Protein AF-A0A7C9CHU8-F1 (afdb_monomer_lite)

Sequence (128 aa):
VLEHCHDPKTQQIVMDEIMQSVCMLAQDQYGNYVVQHVLEHGKPDERSAIISKLTGKIVKMSQQKFASNVIEKCLAFGDATERSTMVNEMLGSTDENEPLQVMMKDQFANYVVQKVLETCDDQQLEVI

pLDDT: mean 90.21, std 12.23, range [48.91, 98.69]

Organism: Opuntia streptacantha (NCBI:txid393608)

Secondary structure (DSSP, 8-state):
-GGG---HHHHHHHHHHHHHHHHHHHHSTTHHHHHHHHHHHS-HHHHHHHHHHHTT-HHHHHTSTTHHHHHHHHHHHS-HHHHHHHHHHHH-SSTT--HHHHHHHSTTHHHHHHHHHHHS-HHHHTT-

Radius of gyration: 15.08 Å; chains: 1; bounding box: 39×24×47 Å

InterPro domains:
  IPR001313 Pumilio RNA-binding repeat [PF00806] (2-19)
  IPR001313 Pumilio RNA-binding repeat [PF00806] (22-54)
  IPR001313 Pumilio RNA-binding repeat [PF00806] (58-91)
  IPR001313 Pumilio RNA-binding repeat [PF00806] (103-128)
  IPR001313 Pumilio RNA-binding repeat [PS50302] (17-52)
  IPR001313 Pumilio RNA-binding repeat [PS50302] (53-88)
  IPR001313 Pumilio RNA-binding repeat [PS50302] (89-128)
  IPR001313 Pumilio RNA-binding repeat [SM00025] (17-52)
  IPR001313 Pumilio RNA-binding repeat [SM00025] (53-88)
  IPR001313 Pumilio RNA-binding repeat [SM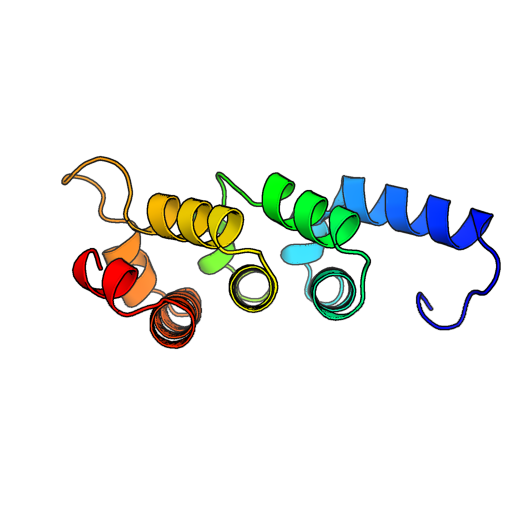00025] (95-128)
  IPR011989 Armadillo-like helical [G3DSA:1.25.10.10] (1-128)
  IPR016024 Armadillo-type fold [SSF48371] (1-127)
  IPR033133 Pumilio homology domain [PS50303] (1-128)

Foldseek 3Di:
DLVPDPDVVVNVVVLVVCLVCLVVLQLDPHSVVVLLCCLVPNDLVSVVSSLVVCQVPLLVLQLHPRNVVSSLSNLVRPDPVSNLSSVDVQCDDDPVDNSVVVLCPHPRSVVVNVSNVVRDDPVSVVSD

Structure (mmCIF, N/CA/C/O backbone):
data_AF-A0A7C9CHU8-F1
#
_entry.id   AF-A0A7C9CHU8-F1
#
loop_
_atom_site.group_PDB
_atom_site.id
_atom_site.type_symbol
_atom_site.label_atom_id
_atom_site.label_alt_id
_atom_site.label_comp_id
_atom_site.label_asym_id
_atom_site.label_entity_id
_atom_site.label_seq_id
_atom_site.pdbx_PDB_ins_code
_atom_site.Cartn_x
_atom_site.Cartn_y
_atom_site.Cartn_z
_atom_site.occupancy
_atom_site.B_iso_or_equiv
_atom_site.auth_seq_id
_atom_site.auth_comp_id
_atom_site.auth_asym_id
_atom_site.auth_atom_id
_atom_site.pdbx_PDB_model_num
ATOM 1 N N . VAL A 1 1 ? 11.324 6.531 -16.298 1.00 48.91 1 VAL A N 1
ATOM 2 C CA . VAL A 1 1 ? 12.416 5.520 -16.369 1.00 48.91 1 VAL A CA 1
ATOM 3 C C . VAL A 1 1 ? 11.853 4.113 -16.509 1.00 48.91 1 VAL A C 1
ATOM 5 O O . VAL A 1 1 ? 12.280 3.433 -17.430 1.00 48.91 1 VAL A O 1
ATOM 8 N N . LEU A 1 2 ? 10.871 3.702 -15.694 1.00 58.97 2 LEU A N 1
ATOM 9 C CA . LEU A 1 2 ? 10.212 2.394 -15.848 1.00 58.97 2 LEU A CA 1
ATOM 10 C C . LEU A 1 2 ? 9.512 2.227 -17.212 1.00 58.97 2 LEU A C 1
ATOM 12 O O . LEU A 1 2 ? 9.733 1.233 -17.891 1.00 58.97 2 LEU A O 1
ATOM 16 N N . GLU A 1 3 ? 8.772 3.238 -17.671 1.00 64.19 3 GLU A N 1
ATOM 17 C CA . GLU A 1 3 ? 7.972 3.156 -18.911 1.00 64.19 3 GLU A CA 1
ATOM 18 C C . GLU A 1 3 ? 8.767 3.304 -20.222 1.00 64.19 3 GLU A C 1
ATOM 20 O O . GLU A 1 3 ? 8.238 3.063 -21.304 1.00 64.19 3 GLU A O 1
ATOM 25 N N . HIS A 1 4 ? 10.032 3.730 -20.154 1.00 71.88 4 HIS A N 1
ATOM 26 C CA . HIS A 1 4 ? 10.832 4.075 -21.342 1.00 71.88 4 HIS A CA 1
ATOM 27 C C . HIS A 1 4 ? 12.051 3.170 -21.544 1.00 71.88 4 HIS A C 1
ATOM 29 O O . HIS A 1 4 ? 12.788 3.328 -22.516 1.00 71.88 4 HIS A O 1
ATOM 35 N N . CYS A 1 5 ? 12.291 2.229 -20.630 1.00 75.62 5 CYS A N 1
ATOM 36 C CA . CYS A 1 5 ? 13.299 1.198 -20.820 1.00 75.62 5 CYS A CA 1
ATOM 37 C C . CYS A 1 5 ? 12.642 0.006 -21.518 1.00 75.62 5 CYS A C 1
ATOM 39 O O . CYS A 1 5 ? 11.763 -0.615 -20.938 1.00 75.62 5 CYS A O 1
ATOM 41 N N . HIS A 1 6 ? 13.053 -0.31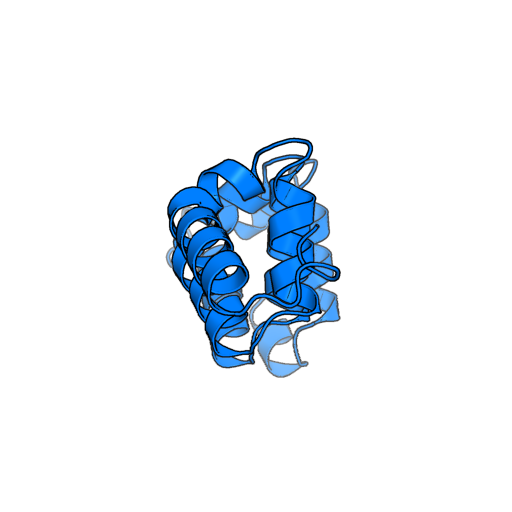0 -22.747 1.00 76.62 6 HIS A N 1
ATOM 42 C CA . HIS A 1 6 ? 12.526 -1.457 -23.502 1.00 76.62 6 HIS A CA 1
ATOM 43 C C . HIS A 1 6 ? 13.400 -2.714 -23.389 1.00 76.62 6 HIS A C 1
ATOM 45 O O . HIS A 1 6 ? 13.089 -3.719 -24.021 1.00 76.62 6 HIS A O 1
ATOM 51 N N . ASP A 1 7 ? 14.490 -2.666 -22.614 1.00 88.81 7 ASP A N 1
ATOM 52 C CA . ASP A 1 7 ? 15.333 -3.835 -22.366 1.00 88.81 7 ASP A CA 1
ATOM 53 C C . ASP A 1 7 ? 14.716 -4.704 -21.256 1.00 88.81 7 ASP A C 1
ATOM 55 O O . ASP A 1 7 ? 14.694 -4.277 -20.095 1.00 88.81 7 ASP A O 1
ATOM 59 N N . PRO A 1 8 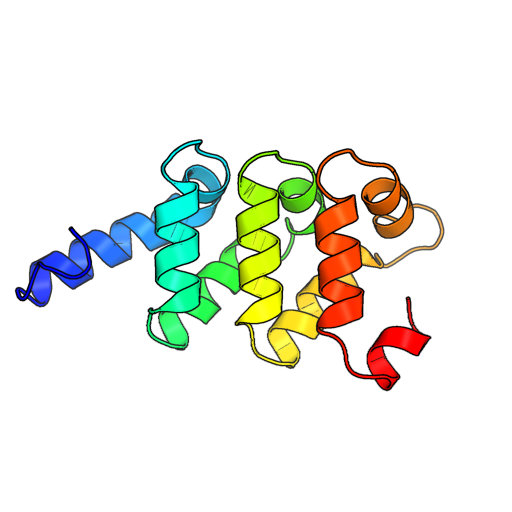? 14.246 -5.930 -21.561 1.00 85.62 8 PRO A N 1
ATOM 60 C CA . PRO A 1 8 ? 13.538 -6.757 -20.585 1.00 85.62 8 PRO A CA 1
ATOM 61 C C . PRO A 1 8 ? 14.406 -7.137 -19.382 1.00 85.62 8 PRO A C 1
ATOM 63 O O . PRO A 1 8 ? 13.905 -7.272 -18.268 1.00 85.62 8 PRO A O 1
ATOM 66 N N . LYS A 1 9 ? 15.721 -7.292 -19.584 1.00 89.50 9 LYS A N 1
ATOM 67 C CA . LYS A 1 9 ? 16.651 -7.654 -18.510 1.00 89.50 9 LYS A CA 1
ATOM 68 C C . LYS A 1 9 ? 16.811 -6.516 -17.506 1.00 89.50 9 LYS A C 1
ATOM 70 O O . LYS A 1 9 ? 16.754 -6.749 -16.303 1.00 89.50 9 LYS A O 1
ATOM 75 N N . THR A 1 10 ? 16.980 -5.292 -17.991 1.00 88.56 10 THR A N 1
ATOM 76 C CA . THR A 1 10 ? 17.058 -4.099 -17.145 1.00 88.56 10 THR A CA 1
ATOM 77 C C . THR A 1 10 ? 15.740 -3.864 -16.414 1.00 88.56 10 THR A C 1
ATOM 79 O O . THR A 1 10 ? 15.763 -3.597 -15.215 1.00 88.56 10 THR A O 1
ATOM 82 N N . GLN A 1 11 ? 14.596 -4.025 -17.091 1.00 87.25 11 GLN A N 1
ATOM 83 C CA . GLN A 1 11 ? 13.284 -3.940 -16.442 1.00 87.25 11 GLN A CA 1
ATOM 84 C C . GLN A 1 11 ? 13.148 -4.948 -15.296 1.00 87.25 11 GLN A C 1
ATOM 86 O O . GLN A 1 11 ? 12.726 -4.564 -14.208 1.00 87.25 11 GLN A O 1
ATOM 91 N N . GLN A 1 12 ? 13.554 -6.204 -15.512 1.00 89.19 12 GLN A N 1
ATOM 92 C CA . GLN A 1 12 ? 13.494 -7.234 -14.476 1.00 89.19 12 GLN A CA 1
ATOM 93 C C . GLN A 1 12 ? 14.385 -6.891 -13.278 1.00 89.19 12 GLN A C 1
ATOM 95 O O . GLN A 1 12 ? 13.908 -6.921 -12.151 1.00 89.19 12 GLN A O 1
ATOM 100 N N . ILE A 1 13 ? 15.643 -6.498 -13.511 1.00 91.88 13 ILE A N 1
ATOM 101 C CA . ILE A 1 13 ? 16.578 -6.133 -12.433 1.00 91.88 13 ILE A CA 1
ATOM 102 C C . ILE A 1 13 ? 16.020 -4.974 -11.601 1.00 91.88 13 ILE A C 1
ATOM 104 O O . ILE A 1 13 ? 16.029 -5.025 -10.376 1.00 91.88 13 ILE A O 1
ATOM 108 N N . VAL A 1 14 ? 15.506 -3.932 -12.258 1.00 91.44 14 VAL A N 1
ATOM 109 C CA . VAL A 1 14 ? 14.923 -2.781 -11.557 1.00 91.44 14 VAL A CA 1
ATOM 110 C C . VAL A 1 14 ? 13.677 -3.193 -10.772 1.00 91.44 14 VAL A C 1
ATOM 112 O O . VAL A 1 14 ? 13.498 -2.743 -9.642 1.00 91.44 14 VAL A O 1
ATOM 115 N N . MET A 1 15 ? 12.829 -4.054 -11.339 1.00 93.19 15 MET A N 1
ATOM 116 C CA . MET A 1 15 ? 11.640 -4.537 -10.641 1.00 93.19 15 MET A CA 1
ATOM 117 C C . MET A 1 15 ? 12.010 -5.389 -9.422 1.00 93.19 15 MET A C 1
ATOM 119 O O . MET A 1 15 ? 11.425 -5.203 -8.358 1.00 93.19 15 MET A O 1
ATOM 123 N N . ASP A 1 16 ? 13.018 -6.254 -9.528 1.00 94.06 16 ASP A N 1
ATOM 124 C CA . ASP A 1 16 ? 13.500 -7.069 -8.409 1.00 94.06 16 ASP A CA 1
ATOM 125 C C . ASP A 1 16 ? 13.995 -6.190 -7.244 1.00 94.06 16 ASP A C 1
ATOM 127 O O . ASP A 1 16 ? 13.675 -6.457 -6.082 1.00 94.06 16 ASP A O 1
ATOM 131 N N . GLU A 1 17 ? 14.706 -5.100 -7.542 1.00 94.94 17 GLU A N 1
ATOM 132 C CA . GLU A 1 17 ? 15.154 -4.118 -6.544 1.00 94.94 17 GLU A CA 1
ATOM 133 C C . GLU A 1 17 ? 13.982 -3.360 -5.896 1.00 94.94 17 GLU A C 1
ATOM 135 O O . GLU A 1 17 ? 13.941 -3.185 -4.670 1.00 94.94 17 GLU A O 1
ATOM 140 N N . ILE A 1 18 ? 12.980 -2.958 -6.691 1.00 95.00 18 ILE A N 1
ATOM 141 C CA . ILE A 1 18 ? 11.744 -2.344 -6.177 1.00 95.00 18 ILE A CA 1
ATOM 142 C C . ILE A 1 18 ? 11.041 -3.314 -5.225 1.00 95.00 18 ILE A C 1
ATOM 144 O O . ILE A 1 18 ? 10.681 -2.929 -4.110 1.00 95.00 18 ILE A O 1
ATOM 148 N N . MET A 1 19 ? 10.896 -4.581 -5.621 1.00 95.88 19 MET A N 1
ATOM 149 C CA . MET A 1 19 ? 10.229 -5.611 -4.824 1.00 95.88 19 MET A CA 1
ATOM 150 C C . MET A 1 19 ? 10.962 -5.888 -3.508 1.00 95.88 19 MET A C 1
ATOM 152 O O . MET A 1 19 ? 10.324 -6.136 -2.481 1.00 95.88 19 MET A O 1
ATOM 156 N N . GLN A 1 20 ? 12.291 -5.812 -3.479 1.00 96.69 20 GLN A N 1
ATOM 157 C CA . GLN A 1 20 ? 13.060 -5.925 -2.235 1.00 96.69 20 GLN A CA 1
ATOM 158 C C . GLN A 1 20 ? 12.865 -4.714 -1.309 1.00 96.69 20 GLN A C 1
ATOM 160 O O . GLN A 1 20 ? 12.900 -4.865 -0.087 1.00 96.69 20 GLN A O 1
ATOM 165 N N . SER A 1 21 ? 12.563 -3.544 -1.875 1.00 97.19 21 SER A N 1
ATOM 166 C CA . SER A 1 21 ? 12.543 -2.263 -1.160 1.00 97.19 21 SER A CA 1
ATOM 167 C C . SER A 1 21 ? 11.148 -1.665 -0.932 1.00 97.19 21 SER A C 1
ATOM 169 O O . SER A 1 21 ? 11.057 -0.556 -0.408 1.00 97.19 21 SER A O 1
ATOM 171 N N . VAL A 1 22 ? 10.057 -2.376 -1.251 1.00 97.88 22 VAL A N 1
ATOM 172 C CA . VAL A 1 22 ? 8.663 -1.866 -1.205 1.00 97.88 22 VAL A CA 1
ATOM 173 C C . VAL A 1 22 ? 8.338 -1.082 0.068 1.00 97.88 22 VAL A C 1
ATOM 175 O O . VAL A 1 22 ? 7.870 0.049 -0.009 1.00 97.88 22 VAL A O 1
ATOM 178 N N . CYS A 1 23 ? 8.606 -1.648 1.250 1.00 97.44 23 CYS A N 1
ATOM 179 C CA . CYS A 1 23 ? 8.287 -0.991 2.524 1.00 97.44 23 CYS A CA 1
ATOM 180 C C . CYS A 1 23 ? 9.068 0.316 2.734 1.00 97.44 23 CYS A C 1
ATOM 182 O O . CYS A 1 23 ? 8.552 1.247 3.348 1.00 97.44 23 CYS A O 1
ATOM 184 N N . MET A 1 24 ? 10.320 0.370 2.273 1.00 98.25 24 MET A N 1
ATOM 185 C CA . MET A 1 24 ? 11.156 1.566 2.369 1.00 98.25 24 MET A CA 1
ATOM 186 C C . MET A 1 24 ? 10.668 2.621 1.377 1.00 98.25 24 MET A C 1
ATOM 188 O O . MET A 1 24 ? 10.417 3.756 1.768 1.00 98.25 24 MET A O 1
ATOM 192 N N . LEU A 1 25 ? 10.465 2.220 0.118 1.00 98.50 25 LEU A N 1
ATOM 193 C CA . LEU A 1 25 ? 10.008 3.103 -0.950 1.00 98.50 25 LEU A CA 1
ATOM 194 C C . LEU A 1 25 ? 8.635 3.696 -0.639 1.00 98.50 25 LEU A C 1
ATOM 196 O O . LEU A 1 25 ? 8.457 4.894 -0.804 1.00 98.50 25 LEU A O 1
ATOM 200 N N . ALA A 1 26 ? 7.694 2.906 -0.118 1.00 98.56 26 ALA A N 1
ATOM 201 C CA . ALA A 1 26 ? 6.357 3.388 0.224 1.00 98.56 26 ALA A CA 1
ATOM 202 C C . ALA A 1 26 ? 6.369 4.542 1.244 1.00 98.56 26 ALA A C 1
ATOM 204 O O . ALA A 1 26 ? 5.506 5.413 1.196 1.00 98.56 26 ALA A O 1
ATOM 205 N N . GLN A 1 27 ? 7.351 4.571 2.149 1.00 98.44 27 GLN A N 1
ATOM 206 C CA . GLN A 1 27 ? 7.503 5.626 3.155 1.00 98.44 27 GLN A CA 1
ATOM 207 C C . GLN A 1 27 ? 8.371 6.798 2.673 1.00 98.44 27 GLN A C 1
ATOM 209 O O . GLN A 1 27 ? 8.413 7.829 3.339 1.00 98.44 27 GLN A O 1
ATOM 214 N N . ASP A 1 28 ? 9.066 6.659 1.545 1.00 98.50 28 ASP A N 1
ATOM 215 C CA . ASP A 1 28 ? 9.926 7.706 1.004 1.00 98.50 28 ASP A CA 1
ATOM 216 C C . ASP A 1 28 ? 9.116 8.771 0.250 1.00 98.50 28 ASP A C 1
ATOM 218 O O . ASP A 1 28 ? 8.154 8.469 -0.459 1.00 98.50 28 ASP A O 1
ATOM 222 N N . GLN A 1 29 ? 9.542 10.033 0.351 1.00 97.56 29 GLN A N 1
ATOM 223 C CA . GLN A 1 29 ? 8.855 11.181 -0.253 1.00 97.56 29 GLN A CA 1
ATOM 224 C C . GLN A 1 29 ? 8.776 11.135 -1.790 1.00 97.56 29 GLN A C 1
ATOM 226 O O . GLN A 1 29 ? 7.877 11.748 -2.365 1.00 97.56 29 GLN A O 1
ATOM 231 N N . TYR A 1 30 ? 9.678 10.400 -2.451 1.00 97.31 30 TYR A N 1
ATOM 232 C CA . TYR A 1 30 ? 9.684 10.192 -3.902 1.00 97.31 30 TYR A CA 1
ATOM 233 C C . TYR A 1 30 ? 9.433 8.727 -4.272 1.00 97.31 30 TYR A C 1
ATOM 235 O O . TYR A 1 30 ? 8.709 8.442 -5.225 1.00 97.31 30 TYR A O 1
ATOM 243 N N . GLY A 1 31 ? 9.990 7.793 -3.500 1.00 97.69 31 GLY A N 1
ATOM 244 C CA . GLY A 1 31 ? 9.848 6.354 -3.703 1.00 97.69 31 GLY A CA 1
ATOM 245 C C . GLY A 1 31 ? 8.398 5.881 -3.661 1.00 97.69 31 GLY A C 1
ATOM 246 O O . GLY A 1 31 ? 8.048 4.948 -4.384 1.00 97.69 31 GLY A O 1
ATOM 247 N N . ASN A 1 32 ? 7.527 6.559 -2.905 1.00 98.44 32 ASN A N 1
ATOM 248 C CA . ASN A 1 32 ? 6.117 6.186 -2.832 1.00 98.44 32 ASN A CA 1
ATOM 249 C C . ASN A 1 32 ? 5.453 6.249 -4.217 1.00 98.44 32 ASN A C 1
ATOM 251 O O . ASN A 1 32 ? 4.681 5.358 -4.554 1.00 98.44 32 ASN A O 1
ATOM 255 N N . TYR A 1 33 ? 5.823 7.217 -5.062 1.00 98.12 33 TYR A N 1
ATOM 256 C CA . TYR A 1 33 ? 5.292 7.330 -6.422 1.00 98.12 33 TYR A CA 1
ATOM 257 C C . TYR A 1 33 ? 5.734 6.177 -7.320 1.00 98.12 33 TYR A C 1
ATOM 259 O O . TYR A 1 33 ? 4.984 5.773 -8.202 1.00 98.12 33 TYR A O 1
ATOM 267 N N . VAL A 1 34 ? 6.918 5.607 -7.080 1.00 97.38 34 VAL A N 1
ATOM 268 C CA . VAL A 1 34 ? 7.377 4.412 -7.800 1.00 97.38 34 VAL A CA 1
ATOM 269 C C . VAL A 1 34 ? 6.484 3.224 -7.454 1.00 97.38 34 VAL A C 1
ATOM 271 O O . VAL A 1 34 ? 6.025 2.525 -8.350 1.00 97.38 34 VAL A O 1
ATOM 274 N N . VAL A 1 35 ? 6.180 3.026 -6.168 1.00 98.31 35 VAL A N 1
ATOM 275 C CA . VAL A 1 35 ? 5.299 1.933 -5.725 1.00 98.31 35 VAL A CA 1
ATOM 276 C C . VAL A 1 35 ? 3.876 2.130 -6.249 1.00 98.31 35 VAL A C 1
ATOM 278 O O . VAL A 1 35 ? 3.300 1.195 -6.799 1.00 98.31 35 VAL A O 1
ATOM 281 N N . GLN A 1 36 ? 3.329 3.346 -6.150 1.00 98.44 36 GLN A N 1
ATOM 282 C CA . GLN A 1 36 ? 2.011 3.680 -6.705 1.00 98.44 36 GLN A CA 1
ATOM 283 C C . GLN A 1 36 ? 1.948 3.406 -8.211 1.00 98.44 36 GLN A C 1
ATOM 285 O O . GLN A 1 36 ? 0.988 2.814 -8.691 1.00 98.44 36 GLN A O 1
ATOM 290 N N . HIS A 1 37 ? 2.999 3.767 -8.948 1.00 96.88 37 HIS A N 1
ATOM 291 C CA . HIS A 1 37 ? 3.062 3.535 -10.383 1.00 96.88 37 HIS A CA 1
ATOM 292 C C . HIS A 1 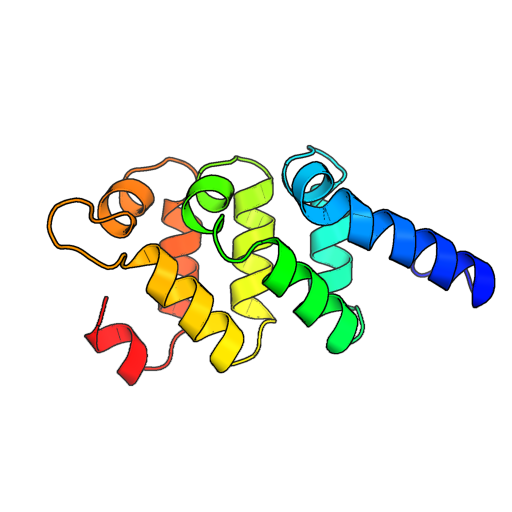37 ? 2.978 2.044 -10.741 1.00 96.88 37 HIS A C 1
ATOM 294 O O . HIS A 1 37 ? 2.242 1.681 -11.657 1.00 96.88 37 HIS A O 1
ATOM 300 N N . VAL A 1 38 ? 3.676 1.177 -9.996 1.00 97.00 38 VAL A N 1
ATOM 301 C CA . VAL A 1 38 ? 3.596 -0.281 -10.193 1.00 97.00 38 VAL A CA 1
ATOM 302 C C . VAL A 1 38 ? 2.221 -0.826 -9.794 1.00 97.00 38 VAL A C 1
ATOM 304 O O . VAL A 1 38 ? 1.702 -1.699 -10.478 1.00 97.00 38 VAL A O 1
ATOM 307 N N . LEU A 1 39 ? 1.589 -0.297 -8.742 1.00 97.75 39 LEU A N 1
ATOM 308 C CA . LEU A 1 39 ? 0.225 -0.694 -8.362 1.00 97.75 39 LEU A CA 1
ATOM 309 C C . LEU A 1 39 ? -0.814 -0.353 -9.448 1.00 97.75 39 LEU A C 1
ATOM 311 O O . LEU A 1 39 ? -1.750 -1.124 -9.653 1.00 97.75 39 LEU A O 1
ATOM 315 N N . GLU A 1 40 ? -0.643 0.778 -10.136 1.00 96.94 40 GLU A N 1
ATOM 316 C CA . GLU A 1 40 ? -1.560 1.265 -11.176 1.00 96.94 40 GLU A CA 1
ATOM 317 C C . GLU A 1 40 ? -1.347 0.605 -12.546 1.00 96.94 40 GLU A C 1
ATOM 319 O O . GLU A 1 40 ? -2.318 0.290 -13.232 1.00 96.94 40 GLU A O 1
ATOM 324 N N . HIS A 1 41 ? -0.089 0.411 -12.953 1.00 94.56 41 HIS A N 1
ATOM 325 C CA . HIS A 1 41 ? 0.269 0.044 -14.332 1.00 94.56 41 HIS A CA 1
ATOM 326 C C . HIS A 1 41 ? 1.067 -1.261 -14.444 1.00 94.56 41 HIS A C 1
ATOM 328 O O . HIS A 1 41 ? 1.303 -1.744 -15.553 1.00 94.56 41 HIS A O 1
ATOM 334 N N . GLY A 1 42 ? 1.519 -1.818 -13.319 1.00 92.06 42 GLY A N 1
ATOM 335 C CA . GLY A 1 42 ? 2.270 -3.067 -13.278 1.00 92.06 42 GLY A CA 1
ATOM 336 C C . GLY A 1 42 ? 1.407 -4.289 -13.581 1.00 92.06 42 GLY A C 1
ATOM 337 O O . GLY A 1 42 ? 0.178 -4.229 -13.685 1.00 92.06 42 GLY A O 1
ATOM 338 N N . LYS A 1 43 ? 2.064 -5.439 -13.718 1.00 93.56 43 LYS A N 1
ATOM 339 C CA . LYS A 1 43 ? 1.374 -6.718 -13.913 1.00 93.56 43 LYS A CA 1
ATOM 340 C C . LYS A 1 43 ? 0.600 -7.101 -12.645 1.00 93.56 43 LYS A C 1
ATOM 342 O O . LYS A 1 43 ? 1.036 -6.751 -11.546 1.00 93.56 43 LYS A O 1
ATOM 347 N N . PRO A 1 44 ? -0.481 -7.896 -12.762 1.00 95.88 44 PRO A N 1
ATOM 348 C CA . PRO A 1 44 ? -1.219 -8.391 -11.599 1.00 95.88 44 PRO A CA 1
ATOM 349 C C . PRO A 1 44 ? -0.315 -9.021 -10.529 1.00 95.88 44 PRO A C 1
ATOM 351 O O . PRO A 1 44 ? -0.407 -8.634 -9.372 1.00 95.88 44 PRO A O 1
ATOM 354 N N . ASP A 1 45 ? 0.636 -9.875 -10.921 1.00 96.06 45 ASP A N 1
ATOM 355 C CA . ASP A 1 45 ? 1.556 -10.533 -9.980 1.00 96.06 45 ASP A CA 1
ATOM 356 C C . ASP A 1 45 ? 2.484 -9.545 -9.249 1.00 96.06 45 ASP A C 1
ATOM 358 O O . ASP A 1 45 ? 2.804 -9.733 -8.076 1.00 96.06 45 ASP A O 1
ATOM 362 N N . GLU A 1 46 ? 2.909 -8.470 -9.921 1.00 95.94 46 GLU A N 1
ATOM 363 C CA . GLU A 1 46 ? 3.753 -7.421 -9.334 1.00 95.94 46 GLU A CA 1
ATOM 364 C C . GLU A 1 46 ? 2.955 -6.617 -8.299 1.00 95.94 46 GLU A C 1
ATOM 366 O O . GLU A 1 46 ? 3.432 -6.365 -7.189 1.00 95.94 46 GLU A O 1
ATOM 371 N N . ARG A 1 47 ? 1.705 -6.276 -8.626 1.00 97.62 47 ARG A N 1
ATOM 372 C CA . ARG A 1 47 ? 0.778 -5.625 -7.698 1.00 97.62 47 ARG A CA 1
ATOM 373 C C . ARG A 1 47 ? 0.498 -6.503 -6.478 1.00 97.62 47 ARG A C 1
ATOM 375 O O . ARG A 1 47 ? 0.643 -6.027 -5.352 1.00 97.62 47 ARG A O 1
ATOM 382 N N . SER A 1 48 ? 0.164 -7.773 -6.689 1.00 98.12 48 SER A N 1
ATOM 383 C CA . SER A 1 48 ? -0.087 -8.732 -5.611 1.00 98.12 48 SER A CA 1
ATOM 384 C C . SER A 1 48 ? 1.139 -8.926 -4.717 1.00 98.12 48 SER A C 1
ATOM 386 O O . SER A 1 48 ? 1.022 -8.966 -3.491 1.00 98.12 48 SER A O 1
ATOM 388 N N . ALA A 1 49 ? 2.345 -8.950 -5.294 1.00 98.06 49 ALA A N 1
ATOM 389 C CA . ALA A 1 49 ? 3.588 -9.009 -4.528 1.00 98.06 49 ALA A CA 1
ATOM 390 C C . ALA A 1 49 ? 3.802 -7.766 -3.645 1.00 98.06 49 ALA A C 1
ATOM 392 O O . ALA A 1 49 ? 4.249 -7.894 -2.501 1.00 98.06 49 ALA A O 1
ATOM 393 N N . ILE A 1 50 ? 3.470 -6.567 -4.141 1.00 98.50 50 ILE A N 1
ATOM 394 C CA . ILE A 1 50 ? 3.517 -5.330 -3.346 1.00 98.50 50 ILE A CA 1
ATOM 395 C C . ILE A 1 50 ? 2.514 -5.394 -2.195 1.00 98.50 50 ILE A C 1
ATOM 397 O O . ILE A 1 50 ? 2.902 -5.146 -1.051 1.00 98.50 50 ILE A O 1
ATOM 401 N N . ILE A 1 51 ? 1.256 -5.748 -2.477 1.00 98.38 51 ILE A N 1
ATOM 402 C CA . ILE A 1 51 ? 0.198 -5.820 -1.460 1.00 98.38 51 ILE A CA 1
ATOM 403 C C . ILE A 1 51 ? 0.593 -6.820 -0.373 1.00 98.38 51 ILE A C 1
ATOM 405 O O . ILE A 1 51 ? 0.625 -6.458 0.800 1.00 98.38 51 ILE A O 1
ATOM 409 N N . SER A 1 52 ? 1.030 -8.021 -0.761 1.00 98.06 52 SER A N 1
ATOM 410 C CA . SER A 1 52 ? 1.494 -9.057 0.167 1.00 98.06 52 SER A CA 1
ATOM 411 C C . SER A 1 52 ? 2.636 -8.586 1.081 1.00 98.06 52 SER A C 1
ATOM 413 O O . SER A 1 52 ? 2.661 -8.918 2.265 1.00 98.06 52 SER A O 1
ATOM 415 N N . LYS A 1 53 ? 3.571 -7.767 0.580 1.00 98.00 53 LYS A N 1
ATOM 416 C CA . LYS A 1 53 ? 4.674 -7.204 1.387 1.00 98.00 53 LYS A CA 1
ATOM 417 C C . LYS A 1 53 ? 4.222 -6.144 2.398 1.00 98.00 53 LYS A C 1
ATOM 419 O O . LYS A 1 53 ? 4.950 -5.886 3.370 1.00 98.00 53 LYS A O 1
ATOM 424 N N . LEU A 1 54 ? 3.083 -5.503 2.143 1.00 98.00 54 LEU A N 1
ATOM 425 C CA . LEU A 1 54 ? 2.487 -4.471 2.992 1.00 98.00 54 LEU A CA 1
ATOM 426 C C . LEU A 1 54 ? 1.433 -5.035 3.954 1.00 98.00 54 LEU A C 1
ATOM 428 O O . LEU A 1 54 ? 1.216 -4.432 5.005 1.00 98.00 54 LEU A O 1
ATOM 432 N N . THR A 1 55 ? 0.843 -6.195 3.654 1.00 96.25 55 THR A N 1
ATOM 433 C CA . THR A 1 55 ? -0.004 -6.950 4.586 1.00 96.25 55 THR A CA 1
ATOM 434 C C . THR A 1 55 ? 0.735 -7.217 5.905 1.00 96.25 55 THR A C 1
ATOM 436 O O . THR A 1 55 ? 1.935 -7.502 5.934 1.00 96.25 55 THR A O 1
ATOM 439 N N . GLY A 1 56 ? 0.024 -7.078 7.021 1.00 95.56 56 GLY A N 1
ATOM 440 C CA . GLY A 1 56 ? 0.556 -7.074 8.385 1.00 95.56 56 GLY A CA 1
ATOM 441 C C . GLY A 1 56 ? 1.140 -5.726 8.830 1.00 95.56 56 GLY A C 1
ATOM 442 O O . GLY A 1 56 ? 1.666 -5.622 9.940 1.00 95.56 56 GLY A O 1
ATOM 443 N N . LYS A 1 57 ? 1.128 -4.704 7.964 1.00 96.94 57 LYS A N 1
ATOM 444 C CA . LYS A 1 57 ? 1.604 -3.339 8.256 1.00 96.94 57 LYS A CA 1
ATOM 445 C C . LYS A 1 57 ? 0.632 -2.264 7.767 1.00 96.94 57 LYS A C 1
ATOM 447 O O . LYS A 1 57 ? 0.992 -1.088 7.800 1.00 96.94 57 LYS A O 1
ATOM 452 N N . ILE A 1 58 ? -0.561 -2.629 7.315 1.00 97.50 58 ILE A N 1
ATOM 453 C CA . ILE A 1 58 ? -1.555 -1.744 6.704 1.00 97.50 58 ILE A CA 1
ATOM 454 C C . ILE A 1 58 ? -1.904 -0.593 7.641 1.00 97.50 58 ILE A C 1
ATOM 456 O O . ILE A 1 58 ? -1.799 0.567 7.241 1.00 97.50 58 ILE A O 1
ATOM 460 N N . VAL A 1 59 ? -2.211 -0.885 8.906 1.00 96.12 59 VAL A N 1
ATOM 461 C CA . VAL A 1 59 ? -2.547 0.148 9.903 1.00 96.12 59 VAL A CA 1
ATOM 462 C C . VAL A 1 59 ? -1.379 1.120 10.091 1.00 96.12 59 VAL A C 1
ATOM 464 O O . VAL A 1 59 ? -1.544 2.336 9.992 1.00 96.12 59 VAL A O 1
ATOM 467 N N . LYS A 1 60 ? -0.165 0.591 10.290 1.00 97.25 60 LYS A N 1
ATOM 468 C CA . LYS A 1 60 ? 1.045 1.400 10.501 1.00 97.25 60 LYS A CA 1
ATOM 469 C C . LYS A 1 60 ? 1.382 2.266 9.284 1.00 97.25 60 LYS A C 1
ATOM 471 O O . LYS A 1 60 ? 1.760 3.422 9.448 1.00 97.25 60 LYS A O 1
ATOM 476 N N . MET A 1 61 ? 1.281 1.712 8.078 1.00 98.31 61 MET A N 1
ATOM 477 C CA . MET A 1 61 ? 1.582 2.424 6.833 1.00 98.31 61 MET A CA 1
ATOM 478 C C . MET A 1 61 ? 0.530 3.492 6.526 1.00 98.31 61 MET A C 1
ATOM 480 O O . MET A 1 61 ? 0.880 4.561 6.035 1.00 98.31 61 MET A O 1
ATOM 484 N N . SER A 1 62 ? -0.731 3.255 6.888 1.00 98.44 62 SER A N 1
ATOM 485 C CA . SER A 1 62 ? -1.814 4.231 6.717 1.00 98.44 62 SER A CA 1
ATOM 486 C C . SER A 1 62 ? -1.595 5.514 7.524 1.00 98.44 62 SER A C 1
ATOM 488 O O . SER A 1 62 ? -2.033 6.577 7.106 1.00 98.44 62 SER A O 1
ATOM 490 N N . GLN A 1 63 ? -0.880 5.434 8.649 1.00 98.00 63 GLN A N 1
ATOM 491 C CA . GLN A 1 63 ? -0.538 6.579 9.505 1.00 98.00 63 GLN A CA 1
ATOM 492 C C . GLN A 1 63 ? 0.721 7.336 9.043 1.00 98.00 63 GLN A C 1
ATOM 494 O O . GLN A 1 63 ? 1.193 8.250 9.717 1.00 98.00 63 GLN A O 1
ATOM 499 N N . GLN A 1 64 ? 1.330 6.945 7.921 1.00 98.38 64 GLN A N 1
ATOM 500 C CA . GLN A 1 64 ? 2.509 7.615 7.375 1.00 98.38 64 GLN A CA 1
ATOM 501 C C . GLN A 1 64 ? 2.112 8.504 6.202 1.00 98.38 64 GLN A C 1
ATOM 503 O O . GLN A 1 64 ? 1.492 8.036 5.253 1.00 98.38 64 GLN A O 1
ATOM 508 N N . LYS A 1 65 ? 2.578 9.759 6.212 1.00 98.06 65 LYS A N 1
ATOM 509 C CA . LYS A 1 65 ? 2.266 10.786 5.202 1.00 98.06 65 LYS A CA 1
ATOM 510 C C . LYS A 1 65 ? 2.352 10.308 3.747 1.00 98.06 65 LYS A C 1
ATOM 512 O O . LYS A 1 65 ? 1.548 10.715 2.916 1.00 98.06 65 LYS A O 1
ATOM 517 N N . PHE A 1 66 ? 3.383 9.528 3.424 1.00 98.50 66 PHE A N 1
ATOM 518 C CA . PHE A 1 66 ? 3.632 9.065 2.057 1.00 98.50 66 PHE A CA 1
ATOM 519 C C . PHE A 1 66 ? 3.028 7.686 1.803 1.00 98.50 66 PHE A C 1
ATOM 521 O O . PHE A 1 66 ? 2.400 7.484 0.764 1.00 98.50 66 PHE A O 1
ATOM 528 N N . ALA A 1 67 ? 3.158 6.769 2.767 1.00 98.56 67 ALA A N 1
ATOM 529 C CA . ALA A 1 67 ? 2.692 5.399 2.596 1.00 98.56 67 AL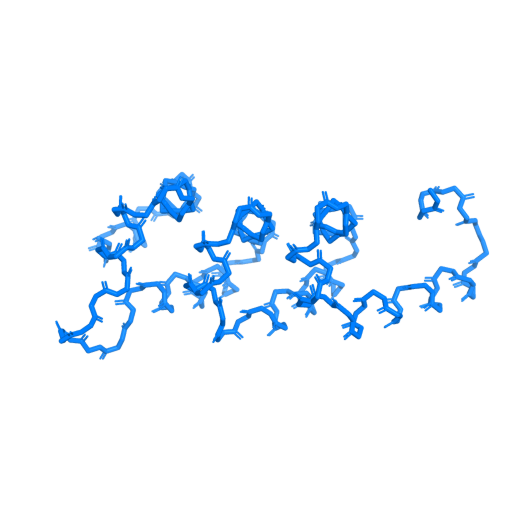A A CA 1
ATOM 530 C C . ALA A 1 67 ? 1.163 5.280 2.643 1.00 98.56 67 ALA A C 1
ATOM 532 O O . ALA A 1 67 ? 0.640 4.349 2.040 1.00 98.56 67 ALA A O 1
ATOM 533 N N . SER A 1 68 ? 0.438 6.227 3.252 1.00 98.62 68 SER A N 1
ATOM 534 C CA . SER A 1 68 ? -1.030 6.261 3.217 1.00 98.62 68 SER A CA 1
ATOM 535 C C . SER A 1 68 ? -1.559 6.243 1.780 1.00 98.62 68 SER A C 1
ATOM 537 O O . SER A 1 68 ? -2.407 5.419 1.456 1.00 98.62 68 SER A O 1
ATOM 539 N N . ASN A 1 69 ? -0.952 7.034 0.886 1.00 98.56 69 ASN A N 1
ATOM 540 C CA . ASN A 1 69 ? -1.313 7.061 -0.536 1.00 98.56 69 ASN A CA 1
ATOM 541 C C . ASN A 1 69 ? -1.056 5.707 -1.215 1.00 98.56 69 ASN A C 1
ATOM 543 O O . ASN A 1 69 ? -1.810 5.286 -2.086 1.00 98.56 69 ASN A O 1
ATOM 547 N N . VAL A 1 70 ? 0.006 4.997 -0.813 1.00 98.69 70 VAL A N 1
ATOM 548 C CA . VAL A 1 70 ? 0.300 3.650 -1.325 1.00 98.69 70 VAL A CA 1
ATOM 549 C C . VAL A 1 70 ? -0.771 2.661 -0.867 1.00 98.69 70 VAL A C 1
ATOM 551 O O . VAL A 1 70 ? -1.236 1.868 -1.680 1.00 98.69 70 VAL A O 1
ATOM 554 N N . ILE A 1 71 ? -1.212 2.734 0.395 1.00 98.62 71 ILE A N 1
ATOM 555 C CA . ILE A 1 71 ? -2.294 1.881 0.906 1.00 98.62 71 ILE A CA 1
ATOM 556 C C . ILE A 1 71 ? -3.611 2.159 0.174 1.00 98.62 71 ILE A C 1
ATOM 558 O O . ILE A 1 71 ? -4.304 1.212 -0.196 1.00 98.62 71 ILE A O 1
ATOM 562 N N . GLU A 1 72 ? -3.931 3.419 -0.123 1.00 98.31 72 GLU A N 1
ATOM 563 C CA . GLU A 1 72 ? -5.103 3.755 -0.942 1.00 98.31 72 GLU A CA 1
ATOM 564 C C . GLU A 1 72 ? -5.039 3.116 -2.337 1.00 98.31 72 GLU A C 1
ATOM 566 O O . GLU A 1 72 ? -6.043 2.601 -2.830 1.00 98.31 72 GLU A O 1
ATOM 571 N N . LYS A 1 73 ? -3.858 3.085 -2.971 1.00 98.19 73 LYS A N 1
ATOM 572 C CA . LYS A 1 73 ? -3.669 2.396 -4.259 1.00 98.19 73 LYS A CA 1
ATOM 573 C C . LYS A 1 73 ? -3.770 0.880 -4.122 1.00 98.19 73 LYS A C 1
ATOM 575 O O . LYS A 1 73 ? -4.360 0.241 -4.988 1.00 98.19 73 LYS A O 1
ATOM 580 N N . CYS A 1 74 ? -3.268 0.299 -3.036 1.00 98.12 74 CYS A N 1
ATOM 581 C CA . CYS A 1 74 ? -3.471 -1.121 -2.754 1.00 98.12 74 CYS A CA 1
ATOM 582 C C . CYS A 1 74 ? -4.968 -1.462 -2.649 1.00 98.12 74 CYS A C 1
ATOM 584 O O . CYS A 1 74 ? -5.396 -2.435 -3.259 1.00 98.12 74 CYS A O 1
ATOM 586 N N . LEU A 1 75 ? -5.774 -0.638 -1.967 1.00 96.56 75 LEU A N 1
ATOM 587 C CA . LEU A 1 75 ? -7.230 -0.827 -1.887 1.00 96.56 75 LEU A CA 1
ATOM 588 C C . LEU A 1 75 ? -7.913 -0.686 -3.253 1.00 96.56 75 LEU A C 1
ATOM 590 O O . LEU A 1 75 ? -8.796 -1.470 -3.587 1.00 96.56 75 LEU A O 1
ATOM 594 N N . ALA A 1 76 ? -7.500 0.301 -4.050 1.00 96.06 76 ALA A N 1
ATOM 595 C CA . ALA A 1 76 ? -8.115 0.575 -5.346 1.00 96.06 76 ALA A CA 1
ATOM 596 C C . ALA A 1 76 ? -7.829 -0.519 -6.388 1.00 96.06 76 ALA A C 1
ATOM 598 O O . ALA A 1 76 ? -8.726 -0.896 -7.143 1.00 96.06 76 ALA A O 1
ATOM 599 N N . PHE A 1 77 ? -6.591 -1.020 -6.436 1.00 96.00 77 PHE A N 1
ATOM 600 C CA . PHE A 1 77 ? -6.136 -1.930 -7.490 1.00 96.00 77 PHE A CA 1
ATOM 601 C C . PHE A 1 77 ? -6.021 -3.391 -7.047 1.00 96.00 77 PHE A C 1
ATOM 603 O O . PHE A 1 77 ? -5.953 -4.261 -7.912 1.00 96.00 77 PHE A O 1
ATOM 610 N N . GLY A 1 78 ? -5.999 -3.678 -5.744 1.00 94.94 78 GLY A N 1
ATOM 611 C CA . GLY A 1 78 ? -6.003 -5.043 -5.225 1.00 94.94 78 GLY A CA 1
ATOM 612 C C . GLY A 1 78 ? -7.293 -5.786 -5.558 1.00 94.94 78 GLY A C 1
ATOM 613 O O . GLY A 1 78 ? -8.361 -5.179 -5.705 1.00 94.94 78 GLY A O 1
ATOM 614 N N . ASP A 1 79 ? -7.201 -7.106 -5.679 1.00 94.12 79 ASP A N 1
ATOM 615 C CA . ASP A 1 79 ? -8.379 -7.948 -5.866 1.00 94.12 79 ASP A CA 1
ATOM 616 C C . ASP A 1 79 ? -9.261 -8.002 -4.601 1.00 94.12 79 ASP A C 1
ATOM 618 O O . ASP A 1 79 ? -8.941 -7.437 -3.552 1.00 94.12 79 ASP A O 1
ATOM 622 N N . ALA A 1 80 ? -10.420 -8.657 -4.698 1.00 92.50 80 ALA A N 1
ATOM 623 C CA . ALA A 1 80 ? -11.373 -8.730 -3.591 1.00 92.50 80 ALA A CA 1
ATOM 624 C C . ALA A 1 80 ? -10.800 -9.428 -2.339 1.00 92.50 80 ALA A C 1
ATOM 626 O O . ALA A 1 80 ? -11.114 -9.034 -1.214 1.00 92.50 80 ALA A O 1
ATOM 627 N N . THR A 1 81 ? -9.939 -10.434 -2.517 1.00 94.56 81 THR A N 1
ATOM 628 C CA . THR A 1 81 ? -9.331 -11.200 -1.416 1.00 94.56 81 THR A CA 1
ATOM 629 C C . THR A 1 81 ? -8.246 -10.381 -0.728 1.00 94.56 81 THR A C 1
ATOM 631 O O . THR A 1 81 ? -8.188 -10.311 0.501 1.00 94.56 81 THR A O 1
ATOM 634 N N . GLU A 1 82 ? -7.409 -9.719 -1.520 1.00 95.81 82 GLU A N 1
ATOM 635 C CA . GLU A 1 82 ? -6.372 -8.802 -1.058 1.00 95.81 82 GLU A CA 1
ATOM 636 C C . GLU A 1 82 ? -6.983 -7.639 -0.274 1.00 95.81 82 GLU A C 1
ATOM 638 O O . GLU A 1 82 ? -6.580 -7.361 0.857 1.00 95.81 82 GLU A O 1
ATOM 643 N N . ARG A 1 83 ? -8.026 -7.015 -0.829 1.00 94.88 83 ARG A N 1
ATOM 644 C CA . ARG A 1 83 ? -8.764 -5.922 -0.190 1.00 94.88 83 ARG A CA 1
ATOM 645 C C . ARG A 1 83 ? -9.418 -6.363 1.109 1.00 94.88 83 ARG A C 1
ATOM 647 O O . ARG A 1 83 ? -9.240 -5.699 2.124 1.00 94.88 83 ARG A O 1
ATOM 654 N N . SER A 1 84 ? -10.103 -7.507 1.111 1.00 93.06 84 SER A N 1
ATOM 655 C CA . SER A 1 84 ? -10.694 -8.059 2.333 1.00 93.06 84 SER A CA 1
ATOM 656 C C . SER A 1 84 ? -9.631 -8.323 3.402 1.00 93.06 84 SER A C 1
ATOM 658 O O . SER A 1 84 ? -9.836 -7.983 4.563 1.00 93.06 84 SER A O 1
ATOM 660 N N . THR A 1 85 ? -8.465 -8.844 3.014 1.00 94.62 85 THR A N 1
ATOM 661 C CA . THR A 1 85 ? -7.338 -9.057 3.934 1.00 94.62 85 THR A CA 1
ATOM 662 C C . THR A 1 85 ? -6.863 -7.744 4.557 1.00 94.62 85 THR A C 1
ATOM 664 O O . THR A 1 85 ? -6.654 -7.675 5.767 1.00 94.62 85 THR A O 1
ATOM 667 N N . MET A 1 86 ? -6.731 -6.688 3.749 1.00 95.25 86 MET A N 1
ATOM 668 C CA . MET A 1 86 ? -6.339 -5.363 4.229 1.00 95.25 86 MET A CA 1
ATOM 669 C C . MET A 1 86 ? -7.379 -4.758 5.178 1.00 95.25 86 MET A C 1
ATOM 671 O O . MET A 1 86 ? -7.005 -4.216 6.214 1.00 95.25 86 MET A O 1
ATOM 675 N N . VAL A 1 87 ? -8.669 -4.864 4.848 1.00 93.12 87 VAL A N 1
ATOM 676 C CA . VAL A 1 87 ? -9.769 -4.353 5.683 1.00 93.12 87 VAL A CA 1
ATOM 677 C C . VAL A 1 87 ? -9.841 -5.100 7.012 1.00 93.12 87 VAL A C 1
ATOM 679 O O . VAL A 1 87 ? -9.923 -4.466 8.059 1.00 93.12 87 VAL A O 1
ATOM 682 N N . ASN A 1 88 ? -9.708 -6.427 7.000 1.00 91.50 88 ASN A N 1
ATOM 683 C CA . ASN A 1 88 ? -9.685 -7.230 8.225 1.00 91.50 88 ASN A CA 1
ATOM 684 C C . ASN A 1 88 ? -8.542 -6.817 9.165 1.00 91.50 88 ASN A C 1
ATOM 686 O O . ASN A 1 88 ? -8.706 -6.813 10.382 1.00 91.50 88 ASN A O 1
ATOM 690 N N . GLU A 1 89 ? -7.388 -6.422 8.622 1.00 92.81 89 GLU A N 1
ATOM 691 C CA . GLU A 1 89 ? -6.293 -5.885 9.435 1.00 92.81 89 GLU A CA 1
ATOM 692 C C . GLU A 1 89 ? -6.645 -4.534 10.081 1.00 92.81 89 GLU A C 1
ATOM 694 O O . GLU A 1 89 ? -6.247 -4.277 11.217 1.00 92.81 89 GLU A O 1
ATOM 699 N N . MET A 1 90 ? -7.401 -3.679 9.383 1.00 92.62 90 MET A N 1
ATOM 700 C CA . MET A 1 90 ? -7.864 -2.389 9.913 1.00 92.62 90 MET A CA 1
ATOM 701 C C . MET A 1 90 ? -8.939 -2.546 10.989 1.00 92.62 90 MET A C 1
ATOM 703 O O . MET A 1 90 ? -8.958 -1.761 11.934 1.00 92.62 90 MET A O 1
ATOM 707 N N . LEU A 1 91 ? -9.810 -3.550 10.860 1.00 89.88 91 LEU A N 1
ATOM 708 C CA . LEU A 1 91 ? -10.815 -3.886 11.872 1.00 89.88 91 LEU A CA 1
ATOM 709 C C . LEU A 1 91 ? -10.167 -4.467 13.136 1.00 89.88 91 LEU A C 1
ATOM 711 O O . LEU A 1 91 ? -10.620 -4.204 14.247 1.00 89.88 91 LEU A O 1
ATOM 715 N N . GLY A 1 92 ? -9.052 -5.183 12.978 1.00 84.56 92 GLY A N 1
ATOM 716 C CA . GLY A 1 92 ? -8.384 -5.863 14.080 1.00 84.56 92 GLY A CA 1
ATOM 717 C C . GLY A 1 92 ? -9.119 -7.140 14.500 1.00 84.56 92 GLY A C 1
ATOM 718 O O . GLY A 1 92 ? -10.152 -7.512 13.953 1.00 84.56 92 GLY A O 1
ATOM 719 N N . SER A 1 93 ? -8.540 -7.864 15.458 1.00 71.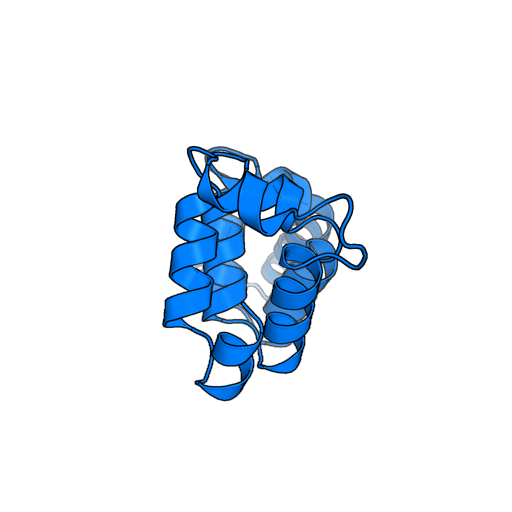88 93 SER A N 1
ATOM 720 C CA . SER A 1 93 ? -9.020 -9.189 15.884 1.00 71.88 93 SER A CA 1
ATOM 721 C C . SER A 1 93 ? -9.580 -9.231 17.312 1.00 71.88 93 SER A C 1
ATOM 723 O O . SER A 1 93 ? -9.984 -10.298 17.767 1.00 71.88 93 SER A O 1
ATOM 725 N N . THR A 1 94 ? -9.573 -8.111 18.043 1.00 61.88 94 THR A N 1
ATOM 726 C CA . THR A 1 94 ? -9.988 -8.042 19.456 1.00 61.88 94 THR A CA 1
ATOM 727 C C . THR A 1 94 ? -10.570 -6.673 19.803 1.00 61.88 94 THR A C 1
ATOM 729 O O . THR A 1 94 ? -9.953 -5.667 19.460 1.00 61.88 94 THR A O 1
ATOM 732 N N . ASP A 1 95 ? -11.647 -6.646 20.591 1.00 58.69 95 ASP A N 1
ATOM 733 C CA . ASP A 1 95 ? -12.356 -5.428 21.037 1.00 58.69 95 ASP A CA 1
ATOM 734 C C . ASP A 1 95 ? -11.487 -4.413 21.815 1.00 58.69 95 ASP A C 1
ATOM 736 O O . ASP A 1 95 ? -11.853 -3.251 21.955 1.00 58.69 95 ASP A O 1
ATOM 740 N N . GLU A 1 96 ? -10.324 -4.812 22.344 1.00 58.88 96 GLU A N 1
ATOM 741 C CA . GLU A 1 96 ? -9.476 -3.930 23.169 1.00 58.88 96 GLU A CA 1
ATOM 742 C C . GLU A 1 96 ? -8.554 -2.999 22.363 1.00 58.88 96 GLU A C 1
ATOM 744 O O . GLU A 1 96 ? -8.023 -2.029 22.903 1.00 58.88 96 GLU A O 1
ATOM 749 N N . ASN A 1 97 ? -8.363 -3.272 21.073 1.00 59.50 97 ASN A N 1
ATOM 750 C CA . ASN A 1 97 ? -7.617 -2.424 20.153 1.00 59.50 97 ASN A CA 1
ATOM 751 C C . ASN A 1 97 ? -8.427 -2.360 18.867 1.00 59.50 97 ASN A C 1
ATOM 753 O O . ASN A 1 97 ? -8.342 -3.284 18.066 1.00 59.50 97 ASN A O 1
ATOM 757 N N . GLU A 1 98 ? -9.175 -1.276 18.674 1.00 79.88 98 GLU A N 1
ATOM 758 C CA . GLU A 1 98 ? -9.836 -0.965 17.407 1.00 79.88 98 GLU A CA 1
ATOM 759 C C . GLU A 1 98 ? -8.899 -0.085 16.554 1.00 79.88 98 GLU A C 1
ATOM 761 O O . GLU A 1 98 ? -8.956 1.150 16.649 1.00 79.88 98 GLU A O 1
ATOM 766 N N . PRO A 1 99 ? -7.986 -0.664 15.739 1.00 89.50 99 PRO A N 1
ATOM 767 C CA . PRO A 1 99 ? -7.117 0.112 14.863 1.00 89.50 99 PRO A CA 1
ATOM 768 C C . PRO A 1 99 ? -7.908 1.058 13.963 1.00 89.50 99 PRO A C 1
ATOM 770 O O . PRO A 1 99 ? -7.450 2.176 13.727 1.00 89.50 99 PRO A O 1
ATOM 773 N N . LEU A 1 100 ? -9.119 0.673 13.554 1.00 90.69 100 LEU A N 1
ATOM 774 C CA . LEU A 1 100 ? -10.018 1.519 12.782 1.00 90.69 100 LEU A CA 1
ATOM 775 C C . LEU A 1 100 ? -10.323 2.852 13.486 1.00 90.69 100 LEU A C 1
ATOM 777 O O . LEU A 1 100 ? -10.162 3.907 12.872 1.00 90.69 100 LEU A O 1
ATOM 781 N N . GLN A 1 101 ? -10.669 2.850 14.781 1.00 90.38 101 GLN A N 1
ATOM 782 C CA . GLN A 1 101 ? -10.933 4.095 15.521 1.00 90.38 101 GLN A CA 1
ATOM 783 C C . GLN A 1 101 ? -9.708 5.009 15.579 1.00 90.38 101 GLN A C 1
ATOM 785 O O . GLN A 1 101 ? -9.833 6.236 15.507 1.00 90.38 101 GLN A O 1
ATOM 790 N N . VAL A 1 102 ? -8.519 4.422 15.734 1.00 92.00 102 VAL A N 1
ATOM 791 C CA . VAL A 1 102 ? -7.259 5.174 15.715 1.00 92.00 102 VAL A CA 1
ATOM 792 C C . VAL A 1 102 ? -7.030 5.764 14.326 1.00 92.00 102 VAL A C 1
ATOM 794 O O . VAL A 1 102 ? -6.692 6.940 14.214 1.00 92.00 102 VAL A O 1
ATOM 797 N N . MET A 1 103 ? -7.267 4.984 13.270 1.00 95.94 103 MET A N 1
ATOM 798 C CA . MET A 1 103 ? -7.117 5.432 11.888 1.00 95.94 103 MET A CA 1
ATOM 799 C C . MET A 1 103 ? -8.074 6.577 11.543 1.00 95.94 103 MET A C 1
ATOM 801 O O . MET A 1 103 ? -7.646 7.552 10.933 1.00 95.94 103 MET A O 1
ATOM 805 N N . MET A 1 104 ? -9.331 6.523 11.994 1.00 94.62 104 MET A N 1
ATOM 806 C CA . MET A 1 104 ? -10.318 7.591 11.777 1.00 94.62 104 MET A CA 1
ATOM 807 C C . MET A 1 104 ? -9.906 8.936 12.394 1.00 94.62 104 MET A C 1
ATOM 809 O O . MET A 1 104 ? -10.313 9.986 11.902 1.00 94.62 104 MET A O 1
ATOM 813 N N . LYS A 1 105 ? -9.113 8.918 13.473 1.00 94.81 105 LYS A N 1
ATOM 814 C CA . LYS A 1 105 ? -8.635 10.124 14.174 1.00 94.81 105 LYS A CA 1
ATOM 815 C C . LYS A 1 105 ? -7.253 10.589 13.705 1.00 94.81 105 LYS A C 1
ATOM 817 O O . LYS A 1 105 ? -6.833 11.686 14.069 1.00 94.81 105 LYS A O 1
ATOM 822 N N . ASP A 1 106 ? -6.536 9.768 12.943 1.00 98.00 106 ASP A N 1
ATOM 823 C CA . ASP A 1 106 ? -5.197 10.087 12.453 1.00 98.00 106 ASP A CA 1
ATOM 824 C C . ASP A 1 106 ? -5.245 11.013 11.229 1.00 98.00 106 ASP A C 1
ATOM 826 O O . ASP A 1 106 ? -6.122 10.904 10.375 1.00 98.00 106 ASP A O 1
ATOM 830 N N . GLN A 1 107 ? -4.263 11.910 11.112 1.00 97.56 107 GLN A N 1
ATOM 831 C CA . GLN A 1 107 ? -4.210 12.938 10.066 1.00 97.56 107 GLN A CA 1
ATOM 832 C C . GLN A 1 107 ? -4.031 12.386 8.638 1.00 97.56 107 GLN A C 1
ATOM 834 O O . GLN A 1 107 ? -4.320 13.106 7.682 1.00 97.56 107 GLN A O 1
ATOM 839 N N . PHE A 1 108 ? -3.565 11.140 8.482 1.00 98.00 108 PHE A N 1
ATOM 840 C CA . PHE A 1 108 ? -3.368 10.483 7.186 1.00 98.00 108 PHE A CA 1
ATOM 841 C C . PHE A 1 108 ? -4.275 9.262 7.021 1.00 98.00 108 PHE A C 1
ATOM 843 O O . PHE A 1 108 ? -4.915 9.104 5.984 1.00 98.00 108 PHE A O 1
ATOM 850 N N . ALA A 1 109 ? -4.384 8.421 8.049 1.00 97.44 109 ALA A N 1
ATOM 851 C CA . ALA A 1 109 ? -5.119 7.167 7.935 1.00 97.44 109 ALA A CA 1
ATOM 852 C C . ALA A 1 109 ? -6.635 7.369 7.759 1.00 97.44 109 ALA A C 1
ATOM 854 O O . ALA A 1 109 ? -7.296 6.491 7.210 1.00 97.44 109 ALA A O 1
ATOM 855 N N . ASN A 1 110 ? -7.185 8.531 8.134 1.00 96.94 110 ASN A N 1
ATOM 856 C CA . ASN A 1 110 ? -8.597 8.849 7.904 1.00 96.94 110 ASN A CA 1
ATOM 857 C C . ASN A 1 110 ? -8.971 8.835 6.406 1.00 96.94 110 ASN A C 1
ATOM 859 O O . ASN A 1 110 ? -10.089 8.451 6.066 1.00 96.94 110 ASN A O 1
ATOM 863 N N . TYR A 1 111 ? -8.040 9.190 5.513 1.00 96.88 111 TYR A N 1
ATOM 864 C CA . TYR A 1 111 ? -8.251 9.115 4.063 1.00 96.88 111 TYR A CA 1
ATOM 865 C C . TYR A 1 111 ? -8.278 7.664 3.576 1.00 96.88 111 TYR A C 1
ATOM 867 O O . TYR A 1 111 ? -9.083 7.308 2.720 1.00 96.88 111 TYR A O 1
ATOM 875 N N . VAL A 1 112 ? -7.465 6.796 4.185 1.00 97.31 112 VAL A N 1
ATOM 876 C CA . VAL A 1 112 ? -7.482 5.356 3.904 1.00 97.31 112 VAL A CA 1
ATOM 877 C C . VAL A 1 112 ? -8.816 4.741 4.327 1.00 97.31 112 VAL A C 1
ATOM 879 O O . VAL A 1 112 ? -9.391 3.970 3.567 1.00 97.31 112 VAL A O 1
ATOM 882 N N . VAL A 1 113 ? -9.352 5.121 5.492 1.00 95.50 113 VAL A N 1
ATOM 883 C CA . VAL A 1 113 ? -10.680 4.661 5.937 1.00 95.50 113 VAL A CA 1
ATOM 884 C C . VAL A 1 113 ? -11.769 5.108 4.959 1.00 95.50 113 VAL A C 1
ATOM 886 O O . VAL A 1 113 ? -12.590 4.295 4.549 1.00 95.50 113 VAL A O 1
ATOM 889 N N . GLN A 1 114 ? -11.746 6.367 4.512 1.00 93.81 114 GLN A N 1
ATOM 890 C CA . GLN A 1 114 ? -12.674 6.841 3.477 1.00 93.81 114 GLN A CA 1
ATOM 891 C C . GLN A 1 114 ? -12.536 6.031 2.182 1.00 93.81 114 GLN A C 1
ATOM 893 O O . GLN A 1 114 ? -13.540 5.639 1.593 1.00 93.81 114 GLN A O 1
ATOM 898 N N . LYS A 1 115 ? -11.304 5.699 1.773 1.00 94.00 115 LYS A N 1
ATOM 899 C CA . LYS A 1 115 ? -11.061 4.866 0.593 1.00 94.00 115 LYS A CA 1
ATOM 900 C C . LYS A 1 115 ? -11.669 3.475 0.732 1.00 94.00 115 LYS A C 1
ATOM 902 O O . LYS A 1 115 ? -12.226 2.972 -0.238 1.00 94.00 115 LYS A O 1
ATOM 907 N N . VAL A 1 116 ? -11.591 2.857 1.910 1.00 91.81 116 VAL A N 1
ATOM 908 C CA . VAL A 1 116 ? -12.261 1.576 2.180 1.00 91.81 116 VAL A CA 1
ATOM 909 C C . VAL A 1 116 ? -13.763 1.709 1.939 1.00 91.81 116 VAL A C 1
ATOM 911 O O . VAL A 1 116 ? -14.318 0.906 1.194 1.00 91.81 116 VAL A O 1
ATOM 914 N N . LEU A 1 117 ? -14.394 2.759 2.474 1.00 88.19 117 LEU A N 1
ATOM 915 C CA . LEU A 1 117 ? -15.832 2.997 2.310 1.00 88.19 117 LEU A CA 1
ATOM 916 C C . LEU A 1 117 ? -16.249 3.213 0.844 1.00 88.19 117 LEU A C 1
ATOM 918 O O . LEU A 1 117 ? -17.348 2.839 0.457 1.00 88.19 117 LEU A O 1
ATOM 922 N N . GLU A 1 118 ? -15.376 3.792 0.017 1.00 87.12 118 GLU A N 1
ATOM 923 C CA . GLU A 1 118 ? -15.615 3.986 -1.422 1.00 87.12 118 GLU A CA 1
ATOM 924 C C . GLU A 1 118 ? -15.398 2.721 -2.265 1.00 87.12 118 GLU A C 1
ATOM 926 O O . GLU A 1 118 ? -15.877 2.644 -3.396 1.00 87.12 118 GLU A O 1
ATOM 931 N N . THR A 1 119 ? -14.603 1.769 -1.769 1.00 79.44 119 THR A N 1
ATOM 932 C CA . THR A 1 119 ? -14.089 0.637 -2.559 1.00 79.44 119 THR A CA 1
ATOM 933 C C . THR A 1 119 ? -14.641 -0.718 -2.130 1.00 79.44 119 THR A C 1
ATOM 935 O O . THR A 1 119 ? -14.379 -1.708 -2.816 1.00 79.44 119 THR A O 1
ATOM 938 N N . CYS A 1 120 ? -15.362 -0.778 -1.015 1.00 75.31 120 CYS A N 1
ATOM 939 C CA . CYS A 1 120 ? -15.998 -1.984 -0.504 1.00 75.31 120 CYS A CA 1
ATOM 940 C C . CYS A 1 120 ? -17.444 -2.097 -0.989 1.00 75.31 120 CYS A C 1
ATOM 942 O O . CYS A 1 120 ? -18.164 -1.101 -1.056 1.00 75.31 120 CYS A O 1
ATOM 944 N N . ASP A 1 121 ? -17.866 -3.324 -1.287 1.00 68.44 121 ASP A N 1
ATOM 945 C CA . ASP A 1 121 ? -19.263 -3.632 -1.592 1.00 68.44 121 ASP A CA 1
ATOM 946 C C . ASP A 1 121 ? -20.114 -3.561 -0.306 1.00 68.44 121 ASP A C 1
ATOM 948 O O . ASP A 1 121 ? -19.584 -3.709 0.799 1.00 68.44 121 ASP A O 1
ATOM 952 N N . ASP A 1 122 ? -21.438 -3.405 -0.432 1.00 59.50 122 ASP A N 1
ATOM 953 C CA . ASP A 1 122 ? -22.375 -3.246 0.702 1.00 59.50 122 ASP A CA 1
ATOM 954 C C . ASP A 1 122 ? -22.177 -4.291 1.820 1.00 59.50 122 ASP A C 1
ATOM 956 O O . ASP A 1 122 ? -22.283 -3.983 3.004 1.00 59.50 122 ASP A O 1
ATOM 960 N N . GLN A 1 123 ? -21.808 -5.522 1.459 1.00 58.72 123 GLN A N 1
ATOM 961 C CA . GLN A 1 123 ? -21.598 -6.626 2.399 1.00 58.72 123 GLN A CA 1
ATOM 962 C C . GLN A 1 123 ? -20.336 -6.473 3.268 1.00 58.72 123 GLN A C 1
ATOM 964 O O . GLN A 1 123 ? -20.274 -7.005 4.373 1.00 58.72 123 GLN A O 1
ATOM 969 N N . GLN A 1 124 ? -19.320 -5.761 2.777 1.00 59.97 124 GLN A N 1
ATOM 970 C CA . GLN A 1 124 ? -18.113 -5.424 3.537 1.00 59.97 124 GLN A CA 1
ATOM 971 C C . GLN A 1 124 ? -18.330 -4.176 4.406 1.00 59.97 124 GLN A C 1
ATOM 973 O O . GLN A 1 124 ? -17.694 -4.055 5.450 1.00 59.97 124 GLN A O 1
ATOM 978 N N . LEU A 1 125 ? -19.247 -3.285 4.008 1.00 61.31 125 LEU A N 1
ATOM 979 C CA . LEU A 1 125 ? -19.617 -2.090 4.772 1.00 61.31 125 LEU A CA 1
ATOM 980 C C . LEU A 1 125 ? -20.416 -2.412 6.042 1.00 61.31 125 LEU A C 1
ATOM 982 O O . LEU A 1 125 ? -20.294 -1.683 7.014 1.00 61.31 125 LEU A O 1
ATOM 986 N N . GLU A 1 126 ? -21.188 -3.504 6.076 1.00 62.50 126 GLU A N 1
ATOM 987 C CA . GLU A 1 126 ? -21.939 -3.920 7.279 1.00 62.50 126 GLU A CA 1
ATOM 988 C C . GLU A 1 126 ? -21.043 -4.308 8.473 1.00 62.50 126 GLU A C 1
ATOM 990 O O . GLU A 1 126 ? -21.529 -4.403 9.600 1.00 62.50 126 GLU A O 1
ATOM 995 N N . VAL A 1 127 ? -19.752 -4.558 8.229 1.00 63.22 127 VAL A N 1
ATOM 996 C CA . VAL A 1 127 ? -18.777 -5.018 9.235 1.00 63.22 127 VAL A CA 1
ATOM 997 C C . VAL A 1 127 ? -17.895 -3.871 9.761 1.00 63.22 127 VAL A C 1
ATOM 999 O O . VAL A 1 127 ? -17.150 -4.070 10.719 1.00 63.22 127 VAL A O 1
ATOM 1002 N N . ILE A 1 128 ? -17.962 -2.690 9.132 1.00 60.28 128 ILE A N 1
ATOM 1003 C CA . ILE A 1 128 ? -17.202 -1.474 9.477 1.00 60.28 128 ILE A CA 1
ATOM 1004 C C . ILE A 1 128 ? -18.057 -0.570 10.366 1.00 60.28 128 ILE A C 1
ATOM 1006 O O . ILE A 1 128 ? -17.507 -0.059 11.367 1.00 60.28 128 ILE A O 1
#

=== Feature glossary ===
Each block in this record encodes a different view of the same protein. In brief:

Predicted aligned error. PAE(i, j) answers: if I align the predicted and true structures on residue i, how far off (in Å) do I expect residue j to be? A block-diagonal PAE matrix with low values on the blocks and high values off-diagonal is the signature of a multi-domain protein with confidently predicted domains but uncertain inter-domain orientation.

Contact-map, Ramachandran, and PAE plots. Plot images: a contact map (which residues are close in 3D, as an N×N binary image), a Ramachandran scatter (backbone torsion angles, revealing secondary-structure composition at a glance), and — for AlphaFold structures — a PAE heatmap (pairwise prediction confidence).

Backbone torsions (φ/ψ). φ (phi) and ψ (psi) are the two rotatable backbone dihedrals per residue: φ is the C(i-1)–N–Cα–C torsion, ψ is the N–Cα–C–N(i+1) torsion, both in degrees on (−180°, 180°]. α-helical residues cluster near (−60°, −45°); β-strand residues near (−120°, +130°). A Ramachandran plot is simply a scatter of (φ, ψ) for every residue.

Foldseek 3Di. A 3Di character summarizes, for each residue, the relative orientation of the Cα frame of its nearest spatial neighbor. Because it encodes fold topology rather than chemistry, 3Di alignments detect remote structural similarity that sequence alignment misses.

Radius of gyration, Cα contacts, bounding box. Three whole-structure scalars: the radius of gyration (RMS distance of Cα from centroid, in Å), the count of Cα–Cα contacts (pairs closer than 8 Å and separated by more than four residues in sequence — i.e. tertiary, not local, contacts), and the bounding-box dimensions. Together they distinguish compact globular folds from extended fibres or disordered chains.

Sequence. Sequence gives the chain of amino acids in standard one-letter code (A=alanine, C=cysteine, …, Y=tyrosine), read N→C. It is the only feature that is directly encoded by the gene; all structural features are derived from the folded form of this sequence.

mmCIF coordinates. Atomic coordinates in PDBx/mmCIF format — the same representation the Protein Data Bank distributes. Each line of the _atom_site loop places one backbone atom in Cartesian space (units: ångströms, origin: arbitrary).

Secondary structure (3-state, P-SEA). Three-state secondary structure (P-SEA) collapses the eight DSSP classes into helix (a), strand (b), and coil (c). P-SEA assigns these from Cα geometry alone — distances and angles — without requiring backbone oxygens, so it works on any Cα trace.

InterPro / GO / CATH / organism. Functional annotations link the protein to curated databases. InterPro entries identify conserved domains and families by matching the sequence against member-database signatures (Pfam, PROSITE, CDD, …). Gene Ontology (GO) terms describe molecular function, biological process, and cellular component in a controlled vocabulary. CATH places the structure in a hierarchical fold classification (Class/Architecture/Topology/Homologous-superfamily). The organism is the source species.

B-factor. B-factor (Debye–Waller factor) reflects atomic displacement in the crystal lattice. It is an experimental observable (units Å²), not a prediction; low values mean the atom is pinned down, high values mean it moves or is heterogeneous across the crystal.

Rendered structure images. Structure images are PyMOL renders from six orthogonal camera directions. Cartoon representation draws helices as coils and strands as arrows; sticks shows the backbone as bonds; surface shows the solvent-excluded envelope. Rainbow coloring maps sequence position to hue (blue→red, N→C); chain coloring assigns a distinct color per polypeptide.

Solvent-accessible surface area. Solvent-accessible surface area (SASA) is the area in Å² traced out by the centre of a 1.4 Å probe sphere (a water molecule) rolled over the protein's van der Waals surface (Shrake–Rupley / Lee–Richards construction). Buried residues have near-zero SASA; fully exposed residues can exceed 200 Å². The total SASA scales roughly with the number of surface residues.

Secondary structure (8-state, DSSP). The SS8 string is DSSP's per-residue secondary-structure call. α-helix (H) means an i→i+4 H-bond ladder; β-strand (E) means the residue participates in a β-sheet; 3₁₀ (G) and π (I) are tighter and wider helices; T/S are turns/bends; '-' is loop.

pLDDT. For AlphaFold models, the B-factor field carries pLDDT — the model's own estimate of local accuracy on a 0–100 scale. Regions with pLDDT<50 should be treated as essentially unmodeled; they often correspond to intrinsically disordered segments.

Nearest PDB structures. Nearest PDB neighbors are the top structural matches found by Foldseek when searching this structure against the entire Protein Data Bank. Each hit reports a TM-score (0 to 1; >0.5 almost always implies the same fold) and an E-value. These are *structural* homologs — they may share no detectable sequence similarity.